Protein AF-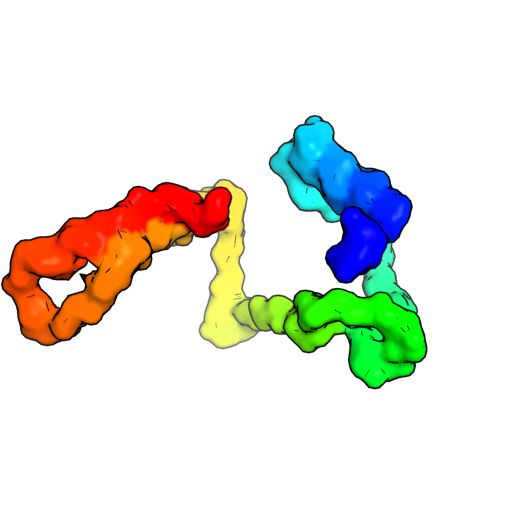A0A920PPV5-F1 (afdb_monomer_lite)

pLDDT: mean 93.03, std 5.86, range [51.38, 97.75]

Sequence (99 aa):
MQAFGYTTETLHFMLVPLITEKRDPVGSMGNDSALACLTDQPRMLYDYFKQLFAQVTNPAIDSIREEVVMALECYVGPEHNLLDTTEQHCHRLSSNTRY

Foldseek 3Di:
DVVQVDDPCCCPQAVVCCVPVVDGGDDDDDPPDDQCVPDPDDDDPCSNDDDDDDDPVDDDDDCPVPVVVDFQKDWADDCDDPVDDDPVNVVTDIDRHDD

Secondary structure (DSSP, 8-state):
-GGGT--HHIIIIIIHHHHHHSSPPP--S---SPPTTT-SS---GGGG-------TTSPPP-TTTTGGG----EEES----TT---GGGG-SEEESS--

Structure (mmCIF, N/CA/C/O backbone):
data_AF-A0A920PPV5-F1
#
_entry.id   AF-A0A920PPV5-F1
#
loop_
_atom_site.group_PDB
_atom_site.id
_atom_site.type_symbol
_atom_site.label_atom_id
_atom_site.label_alt_id
_atom_site.label_comp_id
_atom_site.label_asym_id
_atom_site.label_entity_id
_atom_site.label_seq_id
_atom_site.pdbx_PDB_ins_code
_atom_site.Cartn_x
_atom_site.Cartn_y
_atom_site.Cartn_z
_atom_site.occupancy
_atom_site.B_iso_or_equiv
_atom_site.auth_seq_id
_atom_site.auth_comp_id
_atom_site.auth_asym_id
_atom_site.auth_atom_id
_atom_site.pdbx_PDB_model_num
ATOM 1 N N . MET A 1 1 ? 11.991 -17.230 -7.032 1.00 73.56 1 MET A N 1
ATOM 2 C CA . MET A 1 1 ? 12.002 -15.794 -7.394 1.00 73.56 1 MET A CA 1
ATOM 3 C C . MET A 1 1 ? 11.292 -15.534 -8.713 1.00 73.56 1 MET A C 1
ATOM 5 O O . MET A 1 1 ? 10.303 -14.819 -8.689 1.00 73.56 1 MET A O 1
ATOM 9 N N . GLN A 1 2 ? 11.696 -16.162 -9.822 1.00 81.94 2 GLN A N 1
ATOM 10 C CA . GLN A 1 2 ? 11.055 -15.939 -11.128 1.00 81.94 2 GLN A CA 1
ATOM 11 C C . GLN A 1 2 ? 9.542 -16.240 -11.143 1.00 81.94 2 GLN A C 1
ATOM 13 O O . GLN A 1 2 ? 8.778 -15.476 -11.715 1.00 81.94 2 GLN A O 1
ATOM 18 N N . ALA A 1 3 ? 9.093 -17.286 -10.436 1.00 87.88 3 ALA A N 1
ATOM 19 C CA . ALA A 1 3 ? 7.667 -17.619 -10.306 1.00 87.88 3 ALA A CA 1
ATOM 20 C C . ALA A 1 3 ? 6.812 -16.521 -9.634 1.00 87.88 3 ALA A C 1
ATOM 22 O O . ALA A 1 3 ? 5.603 -16.498 -9.817 1.00 87.88 3 ALA A O 1
ATOM 23 N N . PHE A 1 4 ? 7.434 -15.609 -8.878 1.00 89.50 4 PHE A N 1
ATOM 24 C CA . PHE A 1 4 ? 6.774 -14.460 -8.244 1.00 89.50 4 PHE A CA 1
ATOM 25 C C . PHE A 1 4 ? 7.028 -13.147 -9.006 1.00 89.50 4 PHE A C 1
ATOM 27 O O . PHE A 1 4 ? 6.824 -12.073 -8.453 1.00 89.50 4 PHE A O 1
ATOM 34 N N . GLY A 1 5 ? 7.520 -13.222 -10.248 1.00 88.69 5 GLY A N 1
ATOM 35 C CA . GLY A 1 5 ? 7.727 -12.056 -11.110 1.00 88.69 5 GLY A CA 1
ATOM 36 C C . GLY A 1 5 ? 8.969 -11.214 -10.802 1.00 88.69 5 GLY A C 1
ATOM 37 O O . GLY A 1 5 ? 9.116 -10.140 -11.373 1.00 88.69 5 GLY A O 1
ATOM 38 N N . TYR A 1 6 ? 9.884 -11.673 -9.938 1.00 92.00 6 TYR A N 1
ATOM 39 C CA . TYR A 1 6 ? 11.136 -10.947 -9.688 1.00 92.00 6 TYR A CA 1
ATOM 40 C C . TYR A 1 6 ? 12.043 -10.971 -10.921 1.00 92.00 6 TYR A C 1
ATOM 42 O O . TYR A 1 6 ? 12.441 -12.045 -11.383 1.00 92.00 6 TYR A O 1
ATOM 50 N N . THR A 1 7 ? 12.421 -9.785 -11.395 1.00 92.38 7 THR A N 1
ATOM 51 C CA . THR A 1 7 ? 13.424 -9.586 -12.445 1.00 92.38 7 THR A CA 1
ATOM 52 C C . THR A 1 7 ? 14.744 -9.111 -11.843 1.00 92.38 7 THR A C 1
ATOM 54 O O . THR A 1 7 ? 14.797 -8.618 -10.712 1.00 92.38 7 THR A O 1
ATOM 57 N N . THR A 1 8 ? 15.830 -9.221 -12.612 1.00 93.88 8 THR A N 1
ATOM 58 C CA . THR A 1 8 ? 17.125 -8.632 -12.240 1.00 93.88 8 THR A CA 1
ATOM 59 C C . THR A 1 8 ? 16.990 -7.138 -11.950 1.00 93.88 8 THR A C 1
ATOM 61 O O . THR A 1 8 ? 17.600 -6.648 -11.003 1.00 93.88 8 THR A O 1
ATOM 64 N N . GLU A 1 9 ? 16.154 -6.439 -12.719 1.00 92.25 9 GLU A N 1
ATOM 65 C CA . GLU A 1 9 ? 15.877 -5.014 -12.557 1.00 92.25 9 GLU A CA 1
ATOM 66 C C . GLU A 1 9 ? 15.195 -4.721 -11.215 1.00 92.25 9 GLU A C 1
ATOM 68 O O . GLU A 1 9 ? 15.713 -3.927 -10.434 1.00 92.25 9 GLU A O 1
ATOM 73 N N . THR A 1 10 ? 14.108 -5.425 -10.877 1.00 92.00 10 THR A N 1
ATOM 74 C CA . THR A 1 10 ? 13.423 -5.248 -9.585 1.00 92.00 10 THR A CA 1
ATOM 75 C C . THR A 1 10 ? 14.362 -5.527 -8.409 1.00 92.00 10 THR A C 1
ATOM 77 O O . THR A 1 10 ? 14.320 -4.827 -7.401 1.00 92.00 10 THR A O 1
ATOM 80 N N . LEU A 1 11 ? 15.251 -6.518 -8.517 1.00 94.12 11 LEU A N 1
ATOM 81 C CA . LEU A 1 11 ? 16.214 -6.797 -7.451 1.00 94.12 11 LEU A CA 1
ATOM 82 C C . LEU A 1 11 ? 17.237 -5.665 -7.284 1.00 94.12 11 LEU A C 1
ATOM 84 O O . LEU A 1 11 ? 17.451 -5.212 -6.163 1.00 94.12 11 LEU A O 1
ATOM 88 N N . HIS A 1 12 ? 17.842 -5.192 -8.374 1.00 94.81 12 HIS A N 1
ATOM 89 C CA . HIS A 1 12 ? 18.911 -4.191 -8.307 1.00 94.81 12 HIS A CA 1
ATOM 90 C C . HIS A 1 12 ? 18.400 -2.775 -8.038 1.00 94.81 12 HIS A C 1
ATOM 92 O O . HIS A 1 12 ? 19.050 -2.043 -7.301 1.00 94.81 12 HIS A O 1
ATOM 98 N N . PHE A 1 13 ? 17.262 -2.388 -8.614 1.00 93.12 13 PHE A N 1
ATOM 99 C CA . PHE A 1 13 ? 16.742 -1.024 -8.503 1.00 93.12 13 PHE A CA 1
ATOM 100 C C . PHE A 1 13 ? 15.707 -0.847 -7.394 1.00 93.12 13 PHE A C 1
ATOM 102 O O . PHE A 1 13 ? 15.533 0.276 -6.937 1.00 93.12 13 PHE A O 1
ATOM 109 N N . MET A 1 14 ? 15.050 -1.920 -6.932 1.00 93.62 14 MET A N 1
ATOM 110 C CA . MET A 1 14 ? 14.085 -1.828 -5.828 1.00 93.62 14 MET A CA 1
ATOM 111 C C . MET A 1 14 ? 14.623 -2.438 -4.538 1.00 93.62 14 MET A C 1
ATOM 113 O O . MET A 1 14 ? 14.775 -1.742 -3.537 1.00 93.62 14 MET A O 1
ATOM 117 N N . LEU A 1 15 ? 14.930 -3.738 -4.547 1.00 94.44 15 LEU A N 1
ATOM 118 C CA . LEU A 1 15 ? 15.231 -4.463 -3.310 1.00 94.44 15 LEU A CA 1
ATOM 119 C C . LEU A 1 15 ? 16.580 -4.067 -2.695 1.00 94.44 15 LEU A C 1
ATOM 121 O O . LEU A 1 15 ? 16.664 -3.877 -1.484 1.00 94.44 15 LEU A O 1
ATOM 125 N N . VAL A 1 16 ? 17.636 -3.957 -3.504 1.00 95.12 16 VAL A N 1
ATOM 126 C CA . VAL A 1 16 ? 18.973 -3.611 -2.999 1.00 95.12 16 VAL A CA 1
ATOM 127 C C . VAL A 1 16 ? 18.977 -2.229 -2.321 1.00 95.12 16 VAL A C 1
ATOM 129 O O . VAL A 1 16 ? 19.382 -2.184 -1.158 1.00 95.12 16 VAL A O 1
ATOM 132 N N . PRO A 1 17 ? 18.458 -1.142 -2.936 1.00 95.25 17 PRO A N 1
ATOM 133 C CA . PRO A 1 17 ? 18.387 0.170 -2.289 1.00 95.25 17 PRO A CA 1
ATOM 134 C C . PRO A 1 17 ? 17.568 0.175 -0.996 1.00 95.25 17 PRO A C 1
ATOM 136 O O . PRO A 1 17 ? 17.999 0.776 -0.014 1.00 95.25 17 PRO A O 1
ATOM 139 N N . LEU A 1 18 ? 16.445 -0.553 -0.945 1.00 95.50 18 LEU A N 1
ATOM 140 C CA . LEU A 1 18 ? 15.646 -0.686 0.280 1.00 95.50 18 LEU A CA 1
ATOM 141 C C . LEU A 1 18 ? 16.471 -1.234 1.451 1.00 95.50 18 LEU A C 1
ATOM 143 O O . LEU A 1 18 ? 16.332 -0.769 2.580 1.00 95.50 18 LEU A O 1
ATOM 147 N N . ILE A 1 19 ? 17.353 -2.201 1.192 1.00 96.19 19 ILE A N 1
ATOM 148 C CA . ILE A 1 19 ? 18.184 -2.825 2.229 1.00 96.19 19 ILE A CA 1
ATOM 149 C C . ILE A 1 19 ? 19.371 -1.930 2.597 1.00 96.19 19 ILE A C 1
ATOM 151 O O . ILE A 1 19 ? 19.680 -1.766 3.779 1.00 96.19 19 ILE A O 1
ATOM 155 N N . THR A 1 20 ? 20.060 -1.367 1.603 1.00 96.81 20 THR A N 1
ATOM 156 C CA . THR A 1 20 ? 21.306 -0.622 1.828 1.00 96.81 20 THR A CA 1
ATOM 157 C C . THR A 1 20 ? 21.066 0.803 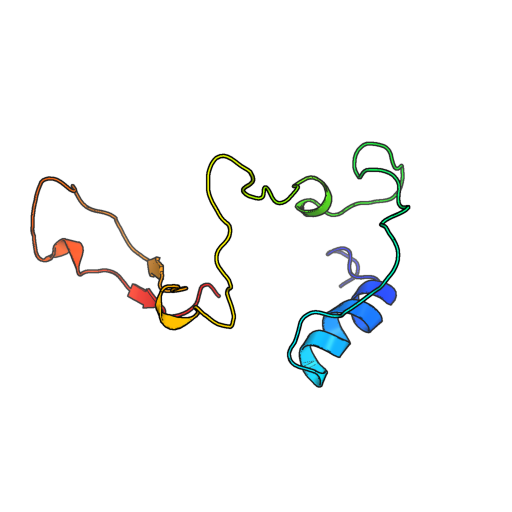2.311 1.00 96.81 20 THR A C 1
ATOM 159 O O . THR A 1 20 ? 21.815 1.291 3.152 1.00 96.81 20 THR A O 1
ATOM 162 N N . GLU A 1 21 ? 20.028 1.469 1.800 1.00 96.00 21 GLU A N 1
ATOM 163 C CA . GLU A 1 21 ? 19.706 2.868 2.108 1.00 96.00 21 GLU A CA 1
ATOM 164 C C . GLU A 1 21 ? 18.556 3.019 3.110 1.00 96.00 21 GLU A C 1
ATOM 166 O O . GLU A 1 21 ? 18.386 4.103 3.665 1.00 96.00 21 GLU A O 1
ATOM 171 N N . LYS A 1 22 ? 17.782 1.952 3.368 1.00 94.06 22 LYS A N 1
ATOM 172 C CA . LYS A 1 22 ? 16.627 1.953 4.289 1.00 94.06 22 LYS A CA 1
ATOM 173 C C . LYS A 1 22 ? 15.557 2.992 3.938 1.00 94.06 22 LYS A C 1
ATOM 175 O O . LYS A 1 22 ? 14.889 3.532 4.817 1.00 94.06 22 LYS A O 1
ATOM 180 N N . ARG A 1 23 ? 15.403 3.272 2.649 1.00 91.25 23 ARG A N 1
ATOM 181 C CA . ARG A 1 23 ? 14.373 4.148 2.090 1.00 91.25 23 ARG A CA 1
ATOM 182 C C . ARG A 1 23 ? 13.926 3.598 0.747 1.00 91.25 23 ARG A C 1
ATOM 184 O O . ARG A 1 23 ? 14.672 2.847 0.116 1.00 91.25 23 ARG A O 1
ATOM 191 N N . ASP A 1 24 ? 12.743 4.007 0.308 1.00 92.31 24 ASP A N 1
ATOM 192 C CA . ASP A 1 24 ? 12.286 3.682 -1.037 1.00 92.31 24 ASP A CA 1
ATOM 193 C C . ASP A 1 24 ? 13.265 4.223 -2.095 1.00 92.31 24 ASP A C 1
ATOM 195 O O . ASP A 1 24 ? 13.798 5.333 -1.947 1.00 92.31 24 ASP A O 1
ATOM 199 N N . PRO A 1 25 ? 13.524 3.447 -3.161 1.00 94.31 25 PRO A N 1
ATOM 200 C CA . PRO A 1 25 ? 14.406 3.862 -4.242 1.00 94.31 25 PRO A CA 1
ATOM 201 C C . PRO A 1 25 ? 13.862 5.119 -4.926 1.00 94.31 25 PRO A C 1
ATOM 203 O O . PRO A 1 25 ? 12.675 5.221 -5.238 1.00 94.31 25 PRO A O 1
ATOM 206 N N . VAL A 1 26 ? 14.747 6.078 -5.202 1.00 93.19 26 VAL A N 1
ATOM 207 C CA . VAL A 1 26 ? 14.384 7.332 -5.876 1.00 93.19 26 VAL A CA 1
ATOM 208 C C . VAL A 1 26 ? 14.793 7.264 -7.345 1.00 93.19 26 VAL A C 1
ATOM 210 O O . VAL A 1 26 ? 15.959 7.030 -7.660 1.00 93.19 26 VAL A O 1
ATOM 213 N N . GLY A 1 27 ? 13.832 7.502 -8.238 1.00 90.62 27 GLY A N 1
ATOM 214 C CA . GLY A 1 27 ? 14.034 7.603 -9.684 1.00 90.62 27 GLY A CA 1
ATOM 215 C C . GLY A 1 27 ? 13.674 8.984 -10.235 1.00 90.62 27 GLY A C 1
ATOM 216 O O . GLY A 1 27 ? 13.323 9.902 -9.497 1.00 90.62 27 GLY A O 1
ATOM 217 N N . SER A 1 28 ? 13.756 9.133 -11.554 1.00 93.31 28 SER A N 1
ATOM 218 C CA . SER A 1 28 ? 13.350 10.348 -12.269 1.00 93.31 28 SER A CA 1
ATOM 219 C C . SER A 1 28 ? 12.653 9.985 -13.582 1.00 93.31 28 SER A C 1
ATOM 221 O O . SER A 1 28 ? 12.688 8.823 -13.983 1.00 93.31 28 SER A O 1
ATOM 223 N N . MET A 1 29 ? 12.066 10.984 -14.253 1.00 95.81 29 MET A N 1
ATOM 224 C CA . MET A 1 29 ? 11.194 10.836 -15.431 1.00 95.81 29 MET A CA 1
ATOM 225 C C . MET A 1 29 ? 9.835 10.185 -15.120 1.00 95.81 29 MET A C 1
ATOM 227 O O . MET A 1 29 ? 9.582 9.708 -14.015 1.00 95.81 29 MET A O 1
ATOM 231 N N . GLY A 1 30 ? 8.912 10.260 -16.082 1.00 92.81 30 GLY A N 1
ATOM 232 C CA . GLY A 1 30 ? 7.599 9.623 -15.980 1.00 92.81 30 GLY A CA 1
ATOM 233 C C . GLY A 1 30 ? 7.656 8.129 -16.300 1.00 92.81 30 GLY A C 1
ATOM 234 O O . GLY A 1 30 ? 8.605 7.656 -16.917 1.00 92.81 30 GLY A O 1
ATOM 235 N N . ASN A 1 31 ? 6.611 7.396 -15.913 1.00 92.75 31 ASN A N 1
ATOM 236 C CA . ASN A 1 31 ? 6.437 6.008 -16.329 1.00 92.75 31 ASN A CA 1
ATOM 237 C C . ASN A 1 31 ? 5.931 5.961 -17.781 1.00 92.75 31 ASN A C 1
ATOM 239 O O . ASN A 1 31 ? 4.783 6.319 -18.044 1.00 92.75 31 ASN A O 1
ATOM 243 N N . ASP A 1 32 ? 6.790 5.531 -18.701 1.00 93.75 32 ASP A N 1
ATOM 244 C CA . ASP A 1 32 ? 6.518 5.393 -20.136 1.00 93.75 32 ASP A CA 1
ATOM 245 C C . ASP A 1 32 ? 6.041 3.985 -20.535 1.00 93.75 32 ASP A C 1
ATOM 247 O O . ASP A 1 32 ? 5.709 3.738 -21.697 1.00 93.75 32 ASP A O 1
ATOM 251 N N . SER A 1 33 ? 5.954 3.055 -19.579 1.00 90.94 33 SER A N 1
ATOM 252 C CA . SER A 1 33 ? 5.416 1.723 -19.832 1.00 90.94 33 SER A CA 1
ATOM 253 C C . SER A 1 33 ? 3.932 1.774 -20.185 1.00 90.94 33 SER A C 1
ATOM 255 O O . SER A 1 33 ? 3.140 2.489 -19.567 1.00 90.94 33 SER A O 1
ATOM 257 N N . ALA A 1 34 ? 3.524 0.911 -21.118 1.00 93.56 34 ALA A N 1
ATOM 258 C CA . ALA A 1 34 ? 2.112 0.659 -21.381 1.00 93.56 34 ALA A CA 1
ATOM 259 C C . ALA A 1 34 ? 1.373 0.238 -20.096 1.00 93.56 34 ALA A C 1
ATOM 261 O O . ALA A 1 34 ? 1.926 -0.477 -19.249 1.00 93.56 34 ALA A O 1
ATOM 262 N N . LEU A 1 35 ? 0.106 0.656 -19.979 1.00 94.50 35 LEU A N 1
ATOM 263 C CA . LEU A 1 35 ? -0.774 0.257 -18.879 1.00 94.50 35 LEU A CA 1
ATOM 264 C C . LEU A 1 35 ? -0.825 -1.269 -18.761 1.00 94.50 35 LEU A C 1
ATOM 266 O O . LEU A 1 35 ? -0.778 -1.978 -19.766 1.00 94.50 35 LEU A O 1
ATOM 270 N N . ALA A 1 36 ? -0.975 -1.771 -17.534 1.00 94.75 36 ALA A N 1
ATOM 271 C CA . ALA A 1 36 ? -0.914 -3.205 -17.268 1.00 94.75 36 ALA A CA 1
ATOM 272 C C . ALA A 1 36 ? -1.938 -4.021 -18.080 1.00 94.75 36 ALA A C 1
ATOM 274 O O . ALA A 1 36 ? -1.633 -5.130 -18.492 1.00 94.75 36 ALA A O 1
ATOM 275 N N . CYS A 1 37 ? -3.111 -3.452 -18.373 1.00 94.69 37 CYS A N 1
ATOM 276 C CA . CYS A 1 37 ? -4.149 -4.087 -19.187 1.00 94.69 37 CYS A CA 1
ATOM 277 C C . CYS A 1 37 ? -3.940 -3.993 -20.710 1.00 94.69 37 CYS A C 1
ATOM 279 O O . CYS A 1 37 ? -4.701 -4.606 -21.449 1.00 94.69 37 CYS A O 1
ATOM 281 N N . LEU A 1 38 ? -2.967 -3.207 -21.182 1.00 96.25 38 LEU A N 1
ATOM 282 C CA . LEU A 1 38 ? -2.710 -2.975 -22.611 1.00 96.25 38 LEU A CA 1
ATOM 283 C C . LEU A 1 38 ? -1.447 -3.675 -23.123 1.00 96.25 38 LEU A C 1
ATOM 285 O O . LEU A 1 38 ? -1.201 -3.679 -24.323 1.00 96.25 38 LEU A O 1
ATOM 289 N N . THR A 1 39 ? -0.613 -4.193 -22.226 1.00 94.88 39 THR A N 1
ATOM 290 C CA . THR A 1 39 ? 0.662 -4.823 -22.576 1.00 94.88 39 THR A CA 1
ATOM 291 C C . THR A 1 39 ? 0.527 -6.336 -22.676 1.00 94.88 39 THR A C 1
ATOM 293 O O . THR A 1 39 ? -0.112 -6.957 -21.832 1.00 94.88 39 THR A O 1
ATOM 296 N N . ASP A 1 40 ? 1.194 -6.933 -23.663 1.00 93.50 40 ASP A N 1
ATOM 297 C CA . ASP A 1 40 ? 1.314 -8.391 -23.795 1.00 93.50 40 ASP A CA 1
ATOM 298 C C . ASP A 1 40 ? 2.365 -8.985 -22.835 1.00 93.50 40 ASP A C 1
ATOM 300 O O . ASP A 1 40 ? 2.515 -10.203 -22.728 1.00 93.50 40 ASP A O 1
ATOM 304 N N . GLN A 1 41 ? 3.125 -8.130 -22.140 1.00 90.69 41 GLN A N 1
ATOM 305 C CA . GLN A 1 41 ? 4.111 -8.561 -21.151 1.00 90.69 41 GLN A CA 1
ATOM 306 C C . GLN A 1 41 ? 3.426 -9.003 -19.851 1.00 90.69 41 GLN A C 1
ATOM 308 O O . GLN A 1 41 ? 2.462 -8.365 -19.421 1.00 90.69 41 GLN A O 1
ATOM 313 N N . PRO A 1 42 ? 3.943 -10.035 -19.158 1.00 89.56 42 PRO A N 1
ATOM 314 C CA . PRO A 1 42 ? 3.405 -10.438 -17.866 1.00 89.56 42 PRO A CA 1
ATOM 315 C C . PRO A 1 42 ? 3.546 -9.294 -16.851 1.00 89.56 42 PRO A C 1
ATOM 317 O O . PRO A 1 42 ? 4.638 -8.765 -16.638 1.00 89.56 42 PRO A O 1
ATOM 320 N N . ARG A 1 43 ? 2.432 -8.917 -16.217 1.00 91.88 43 ARG A N 1
ATOM 321 C CA . ARG A 1 43 ? 2.367 -7.884 -15.172 1.00 91.88 43 ARG A CA 1
ATOM 322 C C . ARG A 1 43 ? 1.884 -8.470 -13.860 1.00 91.88 43 ARG A C 1
ATOM 324 O O . ARG A 1 43 ? 1.100 -9.420 -13.846 1.00 91.88 43 ARG A O 1
ATOM 331 N N . MET A 1 44 ? 2.339 -7.886 -12.759 1.00 93.06 44 MET A N 1
ATOM 332 C CA . MET A 1 44 ? 1.945 -8.334 -11.430 1.00 93.06 44 MET A CA 1
ATOM 333 C C . MET A 1 44 ? 0.582 -7.753 -11.061 1.00 93.06 44 MET A C 1
ATOM 335 O O . MET A 1 44 ? 0.198 -6.684 -11.529 1.00 93.06 44 MET A O 1
ATOM 339 N N . LEU A 1 45 ? -0.158 -8.444 -10.191 1.00 94.25 45 LEU A N 1
ATOM 340 C CA . LEU A 1 45 ? -1.508 -8.025 -9.797 1.00 94.25 45 LEU A CA 1
ATOM 341 C C . LEU A 1 45 ? -1.545 -6.582 -9.265 1.00 94.25 45 LEU A C 1
ATOM 343 O O . LEU A 1 45 ? -2.474 -5.838 -9.566 1.00 94.25 45 LEU A O 1
ATOM 347 N N . TYR A 1 46 ? -0.521 -6.171 -8.516 1.00 94.31 46 TYR A N 1
ATOM 348 C CA . TYR A 1 46 ? -0.443 -4.826 -7.951 1.00 94.31 46 TYR A CA 1
ATOM 349 C C . TYR A 1 46 ? -0.288 -3.717 -9.007 1.00 94.31 46 TYR A C 1
ATOM 351 O O . TYR A 1 46 ? -0.656 -2.583 -8.723 1.00 94.31 46 TYR A O 1
ATOM 359 N N . ASP A 1 47 ? 0.150 -4.015 -10.238 1.00 94.25 47 ASP A N 1
ATOM 360 C CA . ASP A 1 47 ? 0.299 -3.006 -11.303 1.00 94.25 47 ASP A CA 1
ATOM 361 C C . ASP A 1 47 ? -1.052 -2.459 -11.800 1.00 94.25 47 ASP A C 1
ATOM 363 O O . ASP A 1 47 ? -1.125 -1.359 -12.368 1.00 94.25 47 ASP A O 1
ATOM 367 N N . TYR A 1 48 ? -2.129 -3.218 -11.573 1.00 95.44 48 TYR A N 1
ATOM 368 C CA . TYR A 1 48 ? -3.500 -2.873 -11.950 1.00 95.44 48 TYR A CA 1
ATOM 369 C C . TYR A 1 48 ? -4.174 -1.930 -10.948 1.00 95.44 48 TYR A C 1
ATOM 371 O O . TYR A 1 48 ? -5.121 -1.232 -11.308 1.00 95.44 48 TYR A O 1
ATOM 379 N N . PHE A 1 49 ? -3.679 -1.870 -9.711 1.00 96.56 49 PHE A N 1
ATOM 380 C CA . PHE A 1 49 ? -4.210 -0.987 -8.678 1.00 96.56 49 PHE A CA 1
ATOM 381 C C . PHE A 1 49 ? -3.441 0.333 -8.682 1.00 96.56 49 PHE A C 1
ATOM 383 O O . PHE A 1 49 ? -2.212 0.358 -8.687 1.00 96.56 49 PHE A O 1
ATOM 390 N N . LYS A 1 50 ? -4.166 1.455 -8.688 1.00 95.56 50 LYS A N 1
ATOM 391 C CA . LYS A 1 50 ? -3.579 2.798 -8.618 1.00 95.56 50 LYS A CA 1
ATOM 392 C C . LYS A 1 50 ? -3.882 3.417 -7.264 1.00 95.56 50 LYS A C 1
ATOM 394 O O . LYS A 1 50 ? -5.018 3.363 -6.797 1.00 95.56 50 LYS A O 1
ATOM 399 N N . GLN A 1 51 ? -2.856 3.986 -6.641 1.00 96.50 51 GLN A N 1
ATOM 400 C CA . GLN A 1 51 ? -2.999 4.703 -5.381 1.00 96.50 51 GLN A CA 1
ATOM 401 C C . GLN A 1 51 ? -3.833 5.962 -5.619 1.00 96.50 51 GLN A C 1
ATOM 403 O O . GLN A 1 51 ? -3.526 6.770 -6.497 1.00 96.50 51 GLN A O 1
ATOM 408 N N . LEU A 1 52 ? -4.909 6.106 -4.851 1.00 97.00 52 LEU A N 1
ATOM 409 C CA . LEU A 1 52 ? -5.691 7.334 -4.825 1.00 97.00 52 LEU A CA 1
ATOM 410 C C . LEU A 1 52 ? -4.993 8.354 -3.927 1.00 97.00 52 LEU A C 1
ATOM 412 O O . LEU A 1 52 ? -4.340 7.988 -2.951 1.00 97.00 52 LEU A O 1
ATOM 416 N N . PHE A 1 53 ? -5.169 9.632 -4.238 1.00 96.19 53 PHE A N 1
ATOM 417 C CA . PHE A 1 53 ? -4.647 10.727 -3.433 1.00 96.19 53 PHE A CA 1
ATOM 418 C C . PHE A 1 53 ? -5.697 11.819 -3.276 1.00 96.19 53 PHE A C 1
ATOM 420 O O . PHE A 1 53 ? -6.557 12.016 -4.139 1.00 96.19 53 PHE A O 1
ATOM 427 N N . ALA A 1 54 ? -5.627 12.509 -2.143 1.00 95.38 54 ALA A N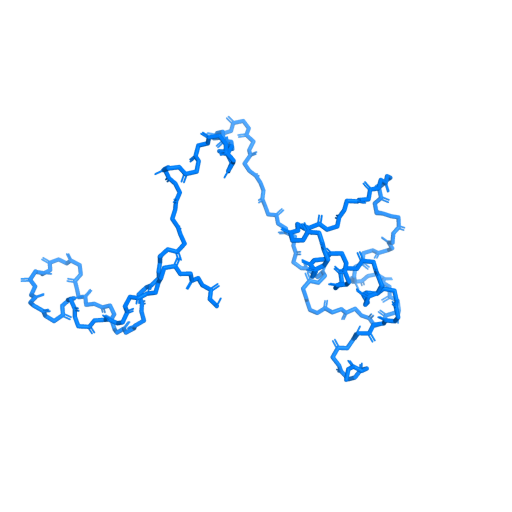 1
ATOM 428 C CA . ALA A 1 54 ? -6.515 13.612 -1.842 1.00 95.38 54 ALA A CA 1
ATOM 429 C C . ALA A 1 54 ? -6.122 14.861 -2.642 1.00 95.38 54 ALA A C 1
ATOM 431 O O . ALA A 1 54 ? -4.949 15.096 -2.935 1.00 95.38 54 ALA A O 1
ATOM 432 N N . GLN A 1 55 ? -7.124 15.656 -3.004 1.00 93.75 55 GLN A N 1
ATOM 433 C CA . GLN A 1 55 ? -6.958 16.942 -3.682 1.00 93.75 55 GLN A CA 1
ATOM 434 C C . GLN A 1 55 ? -7.848 17.975 -2.977 1.00 93.75 55 GLN A C 1
ATOM 436 O O . GLN A 1 55 ? -8.153 17.811 -1.807 1.00 93.75 55 GLN A O 1
ATOM 441 N N . VAL A 1 56 ? -8.290 19.021 -3.677 1.00 93.19 56 VAL A N 1
ATOM 442 C CA . VAL A 1 56 ? -9.077 20.174 -3.186 1.00 93.19 56 VAL A CA 1
ATOM 443 C C . VAL A 1 56 ? -10.017 19.897 -1.998 1.00 93.19 56 VAL A C 1
ATOM 445 O O . VAL A 1 56 ? -10.095 20.712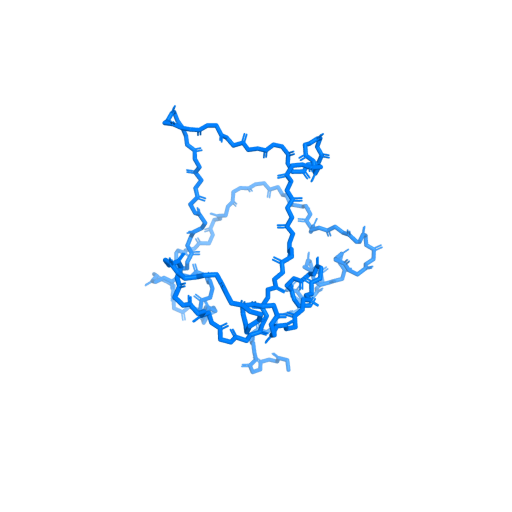 -1.086 1.00 93.19 56 VAL A O 1
ATOM 448 N N . THR A 1 57 ? -10.730 18.770 -1.996 1.00 96.00 57 THR A N 1
ATOM 449 C CA . THR A 1 57 ? -11.687 18.389 -0.948 1.00 96.00 57 THR A CA 1
ATOM 450 C C . THR A 1 57 ? -11.075 18.163 0.433 1.00 96.00 57 THR A C 1
ATOM 452 O O . THR A 1 57 ? -11.752 18.403 1.430 1.00 96.00 57 THR A O 1
ATOM 455 N N . ASN A 1 58 ? -9.834 17.687 0.520 1.00 96.62 58 ASN A N 1
ATOM 456 C CA . ASN A 1 58 ? -9.150 17.415 1.780 1.00 96.62 58 ASN A CA 1
ATOM 457 C C . ASN A 1 58 ? -7.619 17.397 1.590 1.00 96.62 58 ASN A C 1
ATOM 459 O O . ASN A 1 58 ? -7.128 16.822 0.622 1.00 96.62 58 ASN A O 1
ATOM 463 N N . PRO A 1 59 ? -6.842 18.004 2.502 1.00 95.12 59 PRO A N 1
ATOM 464 C CA . PRO A 1 59 ? -5.388 18.067 2.373 1.00 95.12 59 PRO A CA 1
ATOM 465 C C . PRO A 1 59 ? -4.722 16.703 2.622 1.00 95.12 59 PRO A C 1
ATOM 467 O O . PRO A 1 59 ? -5.230 15.881 3.386 1.00 95.12 59 PRO A O 1
ATOM 470 N N . ALA A 1 60 ? -3.563 16.480 1.993 1.00 94.94 60 ALA A N 1
ATOM 471 C 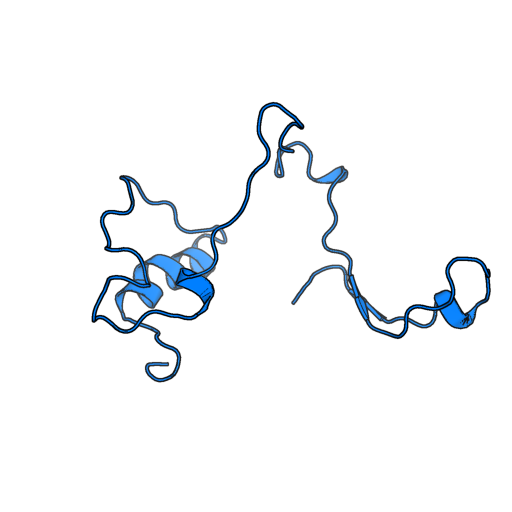CA . ALA A 1 60 ? -2.661 15.382 2.342 1.00 94.94 60 ALA A CA 1
ATOM 472 C C . ALA A 1 60 ? -1.856 15.725 3.611 1.00 94.94 60 ALA A C 1
ATOM 474 O O . ALA A 1 60 ? -1.595 16.900 3.867 1.00 94.94 60 ALA A O 1
ATOM 475 N N . ILE A 1 61 ? -1.457 14.704 4.375 1.00 95.62 61 ILE A N 1
ATOM 476 C CA . ILE A 1 61 ? -0.649 14.838 5.601 1.00 95.62 61 ILE A CA 1
ATOM 477 C C . ILE A 1 61 ? 0.832 14.636 5.256 1.00 95.62 61 ILE A C 1
ATOM 479 O O . ILE A 1 61 ? 1.162 13.746 4.467 1.00 95.62 61 ILE A O 1
ATOM 483 N N . ASP A 1 62 ? 1.726 15.433 5.848 1.00 97.19 62 ASP A N 1
ATOM 484 C CA . ASP A 1 62 ? 3.175 15.227 5.738 1.00 97.19 62 ASP A CA 1
ATOM 485 C C . ASP A 1 62 ? 3.621 14.085 6.667 1.00 97.19 62 ASP A C 1
ATOM 487 O O . ASP A 1 62 ? 3.773 14.263 7.874 1.00 97.19 62 ASP A O 1
ATOM 491 N N . SER A 1 63 ? 3.860 12.899 6.106 1.00 94.50 63 SER A N 1
ATOM 492 C CA . SER A 1 63 ? 4.190 11.695 6.882 1.00 94.50 63 SER A CA 1
ATOM 493 C C . SER A 1 63 ? 5.547 11.732 7.593 1.00 94.50 63 SER A C 1
ATOM 495 O O . SER A 1 63 ? 5.843 10.810 8.346 1.00 94.50 63 SER A O 1
ATOM 497 N N . ILE A 1 64 ? 6.388 12.741 7.340 1.00 94.56 64 ILE A N 1
ATOM 498 C CA . ILE A 1 64 ? 7.688 12.907 8.004 1.00 94.56 64 ILE A CA 1
ATOM 499 C C . ILE A 1 64 ? 7.576 13.974 9.091 1.00 94.56 64 ILE A C 1
ATOM 501 O O . ILE A 1 64 ? 8.000 13.763 10.223 1.00 94.56 64 ILE A O 1
ATOM 505 N N . ARG A 1 65 ? 7.019 15.143 8.762 1.00 97.75 65 ARG A N 1
ATOM 506 C CA . ARG A 1 65 ? 6.930 16.265 9.710 1.00 97.75 65 ARG A CA 1
ATOM 507 C C . ARG A 1 65 ? 5.795 16.108 10.713 1.00 97.75 65 ARG A C 1
ATOM 509 O O . ARG A 1 65 ? 5.893 16.635 11.817 1.00 97.75 65 ARG A O 1
ATOM 516 N N . GLU A 1 66 ? 4.738 15.400 10.332 1.00 97.00 66 GLU A N 1
ATOM 517 C CA . GLU A 1 66 ? 3.543 15.165 11.144 1.00 97.00 66 GLU A CA 1
ATOM 518 C C . GLU A 1 66 ? 3.430 13.682 11.549 1.00 97.00 66 GLU A C 1
ATOM 520 O O . GLU A 1 66 ? 2.337 13.175 11.784 1.00 97.00 66 GLU A O 1
ATOM 525 N N . GLU A 1 67 ? 4.554 12.963 11.674 1.00 95.12 67 GLU A N 1
ATOM 526 C CA . GLU A 1 67 ? 4.552 11.526 12.003 1.00 95.12 67 GLU A CA 1
ATOM 527 C C . GLU A 1 67 ? 3.811 11.202 13.315 1.00 95.12 67 GLU A C 1
ATOM 529 O O . GLU A 1 67 ? 3.174 10.160 13.428 1.00 95.12 67 GLU A O 1
ATOM 534 N N . VAL A 1 68 ? 3.814 12.126 14.284 1.00 96.00 68 VAL A N 1
ATOM 535 C CA . VAL A 1 68 ? 3.197 11.952 15.613 1.00 96.00 68 VAL A CA 1
ATOM 536 C C . VAL A 1 68 ? 1.669 11.810 15.577 1.00 96.00 68 VAL A C 1
ATOM 538 O O . VAL A 1 68 ? 1.084 11.294 16.527 1.00 96.00 68 VAL A O 1
ATOM 541 N N . VAL A 1 69 ? 1.009 12.260 14.502 1.00 96.12 69 VAL A N 1
ATOM 542 C CA . VAL A 1 69 ? -0.448 12.106 14.330 1.00 96.12 69 VAL A CA 1
ATOM 543 C C . VAL A 1 69 ? -0.822 10.880 13.490 1.00 96.12 69 VAL A C 1
ATOM 545 O O . VAL A 1 69 ? -2.006 10.633 13.263 1.00 96.12 69 VAL A O 1
ATOM 548 N N . MET A 1 70 ? 0.164 10.099 13.033 1.00 95.12 70 MET A N 1
ATOM 549 C CA . MET A 1 70 ? -0.025 8.883 12.243 1.00 95.12 70 MET A CA 1
ATOM 550 C C . MET A 1 70 ? 0.374 7.639 13.052 1.00 95.12 70 MET A C 1
ATOM 552 O O . MET A 1 70 ? 1.312 7.665 13.840 1.00 95.12 70 MET A O 1
ATOM 556 N N . ALA A 1 71 ? -0.322 6.519 12.840 1.00 94.00 71 ALA A N 1
ATOM 557 C CA . ALA A 1 71 ? 0.009 5.242 13.472 1.00 94.00 71 ALA A CA 1
ATOM 558 C C . ALA A 1 71 ? -0.191 4.074 12.499 1.00 94.00 71 ALA A C 1
ATOM 560 O O . ALA A 1 71 ? -1.135 4.061 11.708 1.00 94.00 71 ALA A O 1
ATOM 561 N N . LEU A 1 72 ? 0.688 3.073 12.593 1.00 94.50 72 LEU A N 1
ATOM 562 C CA . LEU A 1 72 ? 0.564 1.790 11.889 1.00 94.50 72 LEU A CA 1
ATOM 563 C C . LEU A 1 72 ? 0.021 0.673 12.794 1.00 94.50 72 LEU A C 1
ATOM 565 O O . LEU A 1 72 ? 0.009 -0.489 12.378 1.00 94.50 72 LEU A O 1
ATOM 569 N N . GLU A 1 73 ? -0.427 1.018 14.008 1.00 94.00 73 GLU A N 1
ATOM 570 C CA . GLU A 1 73 ? -0.952 0.051 14.967 1.00 94.00 73 GLU A CA 1
ATOM 571 C C . GLU A 1 73 ? -2.127 -0.731 14.368 1.00 94.00 73 GLU A C 1
ATOM 573 O O . GLU A 1 73 ? -3.000 -0.198 13.674 1.00 94.00 73 GLU A O 1
ATOM 578 N N . CYS A 1 74 ? -2.122 -2.036 14.603 1.00 93.69 74 CYS A N 1
ATOM 579 C CA . CYS A 1 74 ? -3.106 -2.955 14.073 1.00 93.69 74 CYS A CA 1
ATOM 580 C C . CYS A 1 74 ? -3.491 -3.976 15.137 1.00 93.69 74 CYS A C 1
ATOM 582 O O . CYS A 1 74 ? -2.628 -4.545 15.805 1.00 93.69 74 CYS A O 1
ATOM 584 N N . TYR A 1 75 ? -4.791 -4.249 15.238 1.00 93.94 75 TYR A N 1
ATOM 585 C CA . TYR A 1 75 ? -5.339 -5.226 16.167 1.00 93.94 75 TYR A CA 1
ATOM 586 C C . TYR A 1 75 ? -5.835 -6.466 15.423 1.00 93.94 75 TYR A C 1
ATOM 588 O O . TYR A 1 75 ? -6.729 -6.387 14.576 1.00 93.94 75 TYR A O 1
ATOM 596 N N . VAL A 1 76 ? -5.303 -7.632 15.780 1.00 93.94 76 VAL A N 1
ATOM 597 C CA . VAL A 1 76 ? -5.698 -8.927 15.218 1.00 93.94 76 VAL A CA 1
ATOM 598 C C . VAL A 1 76 ? -6.585 -9.666 16.212 1.00 93.94 76 VAL A C 1
ATOM 600 O O . VAL A 1 76 ? -6.211 -9.884 17.364 1.00 93.94 76 VAL A O 1
ATOM 603 N N . GLY A 1 77 ? -7.774 -10.052 15.760 1.00 93.50 77 GLY A N 1
ATOM 604 C CA . GLY A 1 77 ? -8.794 -10.698 16.581 1.00 93.50 77 GLY A CA 1
ATOM 605 C C . GLY A 1 77 ? -10.194 -10.191 16.235 1.00 93.50 77 GLY A C 1
ATOM 606 O O . GLY A 1 77 ? -10.318 -9.287 15.404 1.00 93.50 77 GLY A O 1
ATOM 607 N N . PRO A 1 78 ? -11.238 -10.775 16.841 1.00 94.12 78 PRO A N 1
ATOM 608 C CA . PRO A 1 78 ? -12.616 -10.390 16.573 1.00 94.12 78 PRO A CA 1
ATOM 609 C C . PRO A 1 78 ? -12.882 -8.934 16.970 1.00 94.12 78 PRO A C 1
ATOM 611 O O . PRO A 1 78 ? -12.422 -8.458 18.008 1.00 94.12 78 PRO A O 1
ATOM 614 N N . GLU A 1 79 ? -13.659 -8.243 16.140 1.00 93.75 79 GLU A N 1
ATOM 615 C CA . GLU A 1 79 ? -14.277 -6.971 16.502 1.00 93.75 79 GLU A CA 1
ATOM 616 C C . GLU A 1 79 ? -15.651 -7.253 17.103 1.00 93.75 79 GLU A C 1
ATOM 618 O O . GLU A 1 79 ? -16.453 -7.996 16.536 1.00 93.75 79 GLU A O 1
ATOM 623 N N . HIS A 1 80 ? -15.891 -6.704 18.288 1.00 94.00 80 HIS A N 1
ATOM 624 C CA . HIS A 1 80 ? -17.142 -6.868 19.017 1.00 94.00 80 HIS A CA 1
ATOM 625 C C . HIS A 1 80 ? -18.100 -5.698 18.731 1.00 94.00 80 HIS A C 1
ATOM 627 O O . HIS A 1 80 ? -17.771 -4.767 17.994 1.00 94.00 80 HIS A O 1
ATOM 633 N N . ASN A 1 81 ? -19.325 -5.780 19.256 1.00 95.62 81 ASN A N 1
ATOM 634 C CA . ASN A 1 81 ? -20.367 -4.783 19.019 1.00 95.62 81 ASN A CA 1
ATOM 635 C C . ASN A 1 81 ? -19.958 -3.401 19.546 1.00 95.62 81 ASN A C 1
ATOM 637 O O . ASN A 1 81 ? -19.860 -3.208 20.751 1.00 95.62 81 ASN A O 1
ATOM 641 N N . LEU A 1 82 ? -19.848 -2.421 18.648 1.00 95.31 82 LEU A N 1
ATOM 642 C CA . LEU A 1 82 ? -19.463 -1.046 18.974 1.00 95.31 82 LEU A CA 1
ATOM 643 C C . LEU A 1 82 ? -20.392 -0.354 19.991 1.00 95.31 82 LEU A C 1
ATOM 645 O O . LEU A 1 82 ? -19.974 0.595 20.648 1.00 95.31 82 LEU A O 1
ATOM 649 N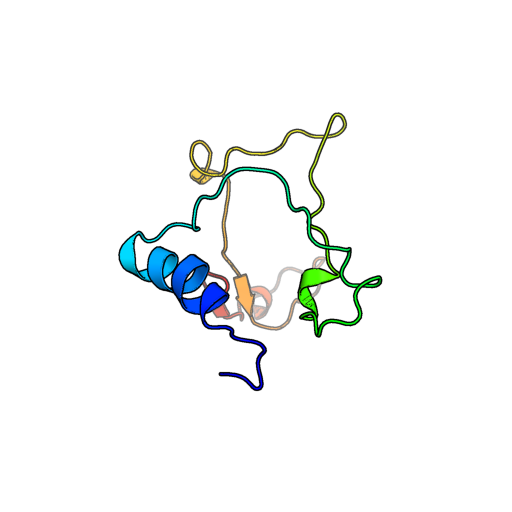 N . LEU A 1 83 ? -21.651 -0.788 20.098 1.00 97.50 83 LEU A N 1
ATOM 650 C CA . LEU A 1 83 ? -22.630 -0.176 21.004 1.00 97.50 83 LEU A CA 1
ATOM 651 C C . LEU A 1 83 ? -22.506 -0.659 22.457 1.00 97.50 83 LEU A C 1
ATOM 653 O O . LEU A 1 83 ? -23.088 -0.034 23.342 1.00 97.50 83 LEU A O 1
ATOM 657 N N . ASP A 1 84 ? -21.750 -1.731 22.707 1.00 95.50 84 ASP A N 1
ATOM 658 C CA . ASP A 1 84 ? -21.555 -2.313 24.033 1.00 95.50 84 ASP A CA 1
ATOM 659 C C . ASP A 1 84 ? -20.096 -2.154 24.477 1.00 95.50 84 ASP A C 1
ATOM 661 O O . ASP A 1 84 ? -19.172 -2.248 23.679 1.00 95.50 84 ASP A O 1
ATOM 665 N N . THR A 1 85 ? -19.852 -1.945 25.771 1.00 94.19 85 THR A N 1
ATOM 666 C CA . THR A 1 85 ? -18.486 -1.873 26.316 1.00 94.19 85 THR A CA 1
ATOM 667 C C . THR A 1 85 ? -18.244 -3.048 27.253 1.00 94.19 85 THR A C 1
ATOM 669 O O . THR A 1 85 ? -18.758 -3.084 28.368 1.00 94.19 85 THR A O 1
ATOM 672 N N . THR A 1 86 ? -17.464 -4.027 26.793 1.00 95.69 86 THR A N 1
ATOM 673 C CA . THR A 1 86 ? -17.135 -5.250 27.546 1.00 95.69 86 THR A CA 1
ATOM 674 C C . THR A 1 86 ? -15.636 -5.537 27.493 1.00 95.69 86 THR A C 1
ATOM 676 O O . THR A 1 86 ? -14.966 -5.152 26.537 1.00 95.69 86 THR A O 1
ATOM 679 N N . GLU A 1 87 ? -15.106 -6.270 28.474 1.00 94.62 87 GLU A N 1
ATOM 680 C CA . GLU A 1 87 ? -13.684 -6.661 28.529 1.00 94.62 87 GLU A CA 1
ATOM 681 C C . GLU A 1 87 ? -13.209 -7.445 27.293 1.00 94.62 87 GLU A C 1
ATOM 683 O O . GLU A 1 87 ? -12.051 -7.340 26.892 1.00 94.62 87 GLU A O 1
ATOM 688 N N . GLN A 1 88 ? -14.125 -8.158 26.630 1.00 93.81 88 GLN A N 1
ATOM 689 C CA . GLN A 1 88 ? -13.832 -8.940 25.428 1.00 93.81 88 GLN A CA 1
ATOM 690 C C . GLN A 1 88 ? -13.307 -8.073 24.275 1.00 93.81 88 GLN A C 1
ATOM 692 O O . GLN A 1 88 ? -12.513 -8.551 23.471 1.00 93.81 88 GLN A O 1
ATOM 697 N N . HIS A 1 89 ? -13.661 -6.783 24.229 1.00 94.81 89 HIS A N 1
ATOM 698 C CA . HIS A 1 89 ? -13.143 -5.840 23.232 1.00 94.81 89 HIS A CA 1
ATOM 699 C C . HIS A 1 89 ? -11.613 -5.707 23.275 1.00 94.81 89 HIS A C 1
ATOM 701 O O . HIS A 1 89 ? -10.986 -5.469 22.243 1.00 94.81 89 HIS A O 1
ATOM 707 N N . CYS A 1 90 ? -11.007 -5.902 24.450 1.00 92.88 90 CYS A N 1
ATOM 708 C CA . CYS A 1 90 ? -9.562 -5.821 24.652 1.00 92.88 90 CYS A CA 1
ATOM 709 C C . CYS A 1 90 ? -8.836 -7.140 24.343 1.00 92.88 90 CYS A C 1
ATOM 711 O O . CYS A 1 90 ? -7.607 -7.175 24.360 1.00 92.88 90 CYS A O 1
ATOM 713 N N . HIS A 1 91 ? -9.553 -8.235 24.062 1.00 94.56 91 HIS A N 1
ATOM 714 C CA . HIS A 1 91 ? -8.963 -9.555 23.807 1.00 94.56 91 HIS A CA 1
ATOM 715 C C . HIS A 1 91 ? -8.465 -9.678 22.356 1.00 94.56 91 HIS A C 1
ATOM 717 O O . HIS A 1 91 ? -8.869 -10.566 21.604 1.00 94.56 91 HIS A O 1
ATOM 723 N N . ARG A 1 92 ? -7.580 -8.762 21.951 1.00 94.69 92 ARG A N 1
ATOM 724 C CA . ARG A 1 92 ? -6.974 -8.696 20.615 1.00 94.69 92 ARG A CA 1
ATOM 725 C C . ARG A 1 92 ? -5.458 -8.597 20.736 1.00 94.69 92 ARG A C 1
ATOM 727 O O . ARG A 1 92 ? -4.930 -8.031 21.689 1.00 94.69 92 ARG A O 1
ATOM 734 N N . LEU A 1 93 ? -4.752 -9.135 19.751 1.00 94.88 93 LEU A N 1
ATOM 735 C CA . LEU A 1 93 ? -3.308 -8.959 19.634 1.00 94.88 93 LEU A CA 1
ATOM 736 C C . LEU A 1 93 ? -3.035 -7.578 19.034 1.00 94.88 93 LEU A C 1
ATOM 738 O O . LEU A 1 93 ? -3.522 -7.306 17.939 1.00 94.88 93 LEU A O 1
ATOM 742 N N . SER A 1 94 ? -2.273 -6.729 19.724 1.00 93.75 94 SER A N 1
ATOM 743 C CA . SER A 1 94 ? -1.801 -5.450 19.173 1.00 93.75 94 SER A CA 1
ATOM 744 C C . SER A 1 94 ? -0.416 -5.612 18.543 1.00 93.75 94 SER A C 1
ATOM 746 O O . SER A 1 94 ? 0.460 -6.274 19.104 1.00 93.75 94 SER A O 1
ATOM 748 N N . SER A 1 95 ? -0.231 -5.006 17.372 1.00 92.75 95 SER A N 1
ATOM 749 C CA . SER A 1 95 ? 1.050 -4.866 16.684 1.00 92.75 95 SER A CA 1
ATOM 750 C C . SER A 1 95 ? 1.270 -3.408 16.305 1.00 92.75 95 SER A C 1
ATOM 752 O O . SER A 1 95 ? 0.387 -2.793 15.719 1.00 92.75 95 SER A O 1
ATOM 754 N N . ASN A 1 96 ? 2.473 -2.885 16.547 1.00 89.88 96 ASN A N 1
ATOM 755 C CA . ASN A 1 96 ? 2.843 -1.497 16.226 1.00 89.88 96 ASN A CA 1
ATOM 756 C C . ASN A 1 96 ? 3.192 -1.277 14.744 1.00 89.88 96 ASN A C 1
ATOM 758 O O . ASN A 1 96 ? 3.485 -0.158 14.335 1.00 89.88 96 ASN A O 1
ATOM 762 N N . THR A 1 97 ? 3.165 -2.346 13.950 1.00 85.31 97 THR A N 1
ATOM 763 C CA . THR A 1 97 ? 3.426 -2.340 12.514 1.00 85.31 97 THR A CA 1
ATOM 764 C C . THR A 1 97 ? 2.475 -3.318 11.834 1.00 85.31 97 THR A C 1
ATOM 766 O O . THR A 1 97 ? 2.149 -4.382 12.373 1.00 85.31 97 THR A O 1
ATOM 769 N N . ARG A 1 98 ? 2.050 -2.985 10.615 1.00 67.75 98 ARG A N 1
ATOM 770 C CA . ARG A 1 98 ? 1.496 -3.977 9.694 1.00 67.75 98 ARG A CA 1
ATOM 771 C C . ARG A 1 98 ? 2.677 -4.632 8.976 1.00 67.75 98 ARG A C 1
ATOM 773 O O . ARG A 1 98 ? 3.295 -3.961 8.157 1.00 67.75 98 ARG A O 1
ATOM 780 N N . TYR A 1 99 ? 2.919 -5.908 9.297 1.00 51.38 99 TYR A N 1
ATOM 781 C CA . TYR A 1 99 ? 3.973 -6.816 8.794 1.00 51.38 99 TYR A CA 1
ATOM 782 C C . TYR A 1 99 ? 5.314 -6.789 9.533 1.00 51.38 99 TYR A C 1
ATOM 784 O O . TYR A 1 99 ? 6.084 -5.820 9.378 1.00 51.38 99 TYR A O 1
#

Radius of gyration: 19.86 Å; chains: 1; bounding box: 44×38×52 Å